Protein AF-A0A7J8QIV2-F1 (afdb_monomer_lite)

Secondary structure (DSSP, 8-state):
---SGGGTTTS---S------------SS-TTS--EEEEETTS-EEEES-HHHHHHHHHT--EEETTEEEPEEE--TT--TTT----------PPPS--GGG-SHHHHHHHHHHHS--------

pLDDT: mean 71.3, std 19.64, range [36.56, 94.81]

Structure (mmCIF, N/CA/C/O backbone):
data_AF-A0A7J8QIV2-F1
#
_entry.id   AF-A0A7J8QIV2-F1
#
loop_
_atom_site.group_PDB
_atom_site.id
_atom_site.type_symbol
_atom_site.label_atom_id
_atom_site.label_alt_id
_atom_site.label_comp_id
_atom_site.label_asym_id
_atom_site.label_entity_id
_atom_site.label_seq_id
_atom_site.pdbx_PDB_ins_code
_atom_site.Cartn_x
_atom_site.Cartn_y
_atom_site.Cartn_z
_atom_site.occupancy
_atom_site.B_iso_or_equiv
_atom_site.auth_seq_id
_atom_site.auth_comp_id
_atom_site.auth_asym_id
_atom_site.auth_atom_id
_atom_site.pdbx_PDB_model_num
ATOM 1 N N . PRO A 1 1 ? 20.294 14.741 -3.099 1.00 36.75 1 PRO A N 1
ATOM 2 C CA . PRO A 1 1 ? 20.513 13.989 -1.841 1.00 36.75 1 PRO A CA 1
ATOM 3 C C . PRO A 1 1 ? 19.897 14.744 -0.651 1.00 36.75 1 PRO A C 1
ATOM 5 O O . PRO A 1 1 ? 20.364 15.829 -0.334 1.00 36.75 1 PRO A O 1
ATOM 8 N N . LEU A 1 2 ? 18.809 14.160 -0.122 1.00 49.09 2 LEU A N 1
ATOM 9 C CA . LEU A 1 2 ? 18.035 14.424 1.109 1.00 49.09 2 LEU A CA 1
ATOM 10 C C . LEU A 1 2 ? 17.575 15.861 1.432 1.00 49.09 2 LEU A C 1
ATOM 12 O O . LEU A 1 2 ? 18.377 16.736 1.743 1.00 49.09 2 LEU A O 1
ATOM 16 N N . PRO A 1 3 ? 16.243 16.049 1.489 1.00 40.97 3 PRO A N 1
ATOM 17 C CA . PRO A 1 3 ? 15.623 16.633 2.678 1.00 40.97 3 PRO A CA 1
ATOM 18 C C . PRO A 1 3 ? 14.278 15.942 2.970 1.00 40.97 3 PRO A C 1
ATOM 20 O O . PRO A 1 3 ? 13.222 16.468 2.636 1.00 40.97 3 PRO A O 1
ATOM 23 N N . ILE A 1 4 ? 14.299 14.727 3.523 1.00 45.78 4 ILE A N 1
ATOM 24 C CA . ILE A 1 4 ? 13.059 13.997 3.877 1.00 45.78 4 ILE A CA 1
ATOM 25 C C . ILE A 1 4 ? 13.061 13.585 5.360 1.00 45.78 4 ILE A C 1
ATOM 27 O O . ILE A 1 4 ? 12.006 13.470 5.973 1.00 45.78 4 ILE A O 1
ATOM 31 N N . GLU A 1 5 ? 14.235 13.496 5.991 1.00 40.66 5 GLU A N 1
ATOM 32 C CA . GLU A 1 5 ? 14.364 13.072 7.395 1.00 40.66 5 GLU A CA 1
ATOM 33 C C . GLU A 1 5 ? 13.899 14.131 8.415 1.00 40.66 5 GLU A C 1
ATOM 35 O O . GLU A 1 5 ? 13.510 13.795 9.532 1.00 40.66 5 GLU A O 1
ATOM 40 N N . ASN A 1 6 ? 13.821 15.408 8.025 1.00 40.50 6 ASN A N 1
ATOM 41 C CA . ASN A 1 6 ? 13.477 16.490 8.958 1.00 40.50 6 ASN A CA 1
ATOM 42 C C . ASN A 1 6 ? 11.967 16.642 9.220 1.00 40.50 6 ASN A C 1
ATOM 44 O O . ASN A 1 6 ? 11.583 17.410 10.097 1.00 40.50 6 ASN A O 1
ATOM 48 N N . GLY A 1 7 ? 11.105 15.943 8.471 1.00 44.91 7 GLY A N 1
ATOM 49 C CA . GLY A 1 7 ? 9.650 16.003 8.665 1.00 44.91 7 GLY A CA 1
ATOM 50 C C . GLY A 1 7 ? 9.125 15.049 9.740 1.00 44.91 7 GLY A C 1
ATOM 51 O O . GLY A 1 7 ? 8.069 15.300 10.311 1.00 44.91 7 GLY A O 1
ATOM 52 N N . ILE A 1 8 ? 9.867 13.976 10.026 1.00 44.16 8 ILE A N 1
ATOM 53 C CA . ILE A 1 8 ? 9.475 12.940 10.995 1.00 44.16 8 ILE A CA 1
ATOM 54 C C . ILE A 1 8 ? 10.139 13.201 12.354 1.00 44.16 8 ILE A C 1
ATOM 56 O O . ILE A 1 8 ? 9.513 13.019 13.392 1.00 44.16 8 ILE A O 1
ATOM 60 N N . ALA A 1 9 ? 11.367 13.734 12.355 1.00 44.69 9 ALA A N 1
ATOM 61 C CA . ALA A 1 9 ? 12.130 14.049 13.567 1.00 44.69 9 ALA A CA 1
ATOM 62 C C . ALA A 1 9 ? 11.518 15.161 14.450 1.00 44.69 9 ALA A C 1
ATOM 64 O O . ALA A 1 9 ? 11.969 15.368 15.572 1.00 44.69 9 ALA A O 1
ATOM 65 N N . GLY A 1 10 ? 10.508 15.888 13.954 1.00 38.66 10 GLY A N 1
ATOM 66 C CA . GLY A 1 10 ? 9.773 16.909 14.712 1.00 38.66 10 GLY A CA 1
ATOM 67 C C . GLY A 1 10 ? 8.597 16.370 15.532 1.00 38.66 10 GLY A C 1
ATOM 68 O O . GLY A 1 10 ? 8.003 17.123 16.303 1.00 38.66 10 GLY A O 1
ATOM 69 N N . LEU A 1 11 ? 8.250 15.088 15.389 1.00 43.41 11 LEU A N 1
ATOM 70 C CA . LEU A 1 11 ? 7.294 14.430 16.272 1.00 43.41 11 LEU A CA 1
ATOM 71 C C . LEU A 1 11 ? 8.044 14.025 17.542 1.00 43.41 11 LEU A C 1
ATOM 73 O O . LEU A 1 11 ? 8.608 12.938 17.632 1.00 43.41 11 LEU A O 1
ATOM 77 N N . SER A 1 12 ? 8.102 14.951 18.501 1.00 39.94 12 SER A N 1
ATOM 78 C CA . SER A 1 12 ? 8.568 14.670 19.858 1.00 39.94 12 SER A CA 1
ATOM 79 C C . SER A 1 12 ? 7.774 13.485 20.401 1.00 39.94 12 SER A C 1
ATOM 81 O O . SER A 1 12 ? 6.562 13.591 20.605 1.00 39.94 12 SER A O 1
ATOM 83 N N . ILE A 1 13 ? 8.451 12.355 20.616 1.00 46.19 13 ILE A N 1
ATOM 84 C CA . ILE A 1 13 ? 7.949 11.290 21.481 1.00 46.19 13 ILE A CA 1
ATOM 85 C C . ILE A 1 13 ? 8.012 11.894 22.877 1.00 46.19 13 ILE A C 1
ATOM 87 O O . ILE A 1 13 ? 9.037 11.838 23.550 1.00 46.19 13 ILE A O 1
ATOM 91 N N . ASN A 1 14 ? 6.948 12.591 23.264 1.00 44.50 14 ASN A N 1
ATOM 92 C CA . ASN A 1 14 ? 6.793 12.997 24.645 1.00 44.50 14 ASN A CA 1
ATOM 93 C C . ASN A 1 14 ? 6.804 11.699 25.458 1.00 44.50 14 ASN A C 1
ATOM 95 O O . ASN A 1 14 ? 5.993 10.814 25.193 1.00 44.50 14 ASN A O 1
ATOM 99 N N . GLU A 1 15 ? 7.764 11.587 26.376 1.00 46.31 15 GLU A N 1
ATOM 100 C CA . GLU A 1 15 ? 7.936 10.508 27.356 1.00 46.31 15 GLU A CA 1
ATOM 101 C C . GLU A 1 15 ? 6.739 10.459 28.324 1.00 46.31 15 GLU A C 1
ATOM 103 O O . GLU A 1 15 ? 6.844 10.736 29.514 1.00 46.31 15 GLU A O 1
ATOM 108 N N . GLY A 1 16 ? 5.568 10.155 27.778 1.00 37.09 16 GLY A N 1
ATOM 109 C CA . GLY A 1 16 ? 4.319 9.905 28.474 1.00 37.09 16 GLY A CA 1
ATOM 110 C C . GLY A 1 16 ? 3.779 8.566 28.004 1.00 37.09 16 GLY A C 1
ATOM 111 O O . GLY A 1 16 ? 2.730 8.501 27.370 1.00 37.09 16 GLY A O 1
ATOM 112 N N . GLU A 1 17 ? 4.538 7.500 28.256 1.00 50.62 17 GLU A N 1
ATOM 113 C CA . GLU A 1 17 ? 3.940 6.178 28.394 1.00 50.62 17 GLU A CA 1
ATOM 114 C C . GLU A 1 17 ? 3.018 6.231 29.615 1.00 50.62 17 GLU A C 1
ATOM 116 O O . GLU A 1 17 ? 3.498 6.170 30.738 1.00 50.62 17 GLU A O 1
ATOM 121 N N . GLU A 1 18 ? 1.723 6.451 29.396 1.00 45.06 18 GLU A N 1
ATOM 122 C CA . GLU A 1 18 ? 0.594 5.884 30.145 1.00 45.06 18 GLU A CA 1
ATOM 123 C C . GLU A 1 18 ? -0.708 6.507 29.607 1.00 45.06 18 GLU A C 1
ATOM 125 O O . GLU A 1 18 ? -0.769 7.701 29.338 1.00 45.06 18 GLU A O 1
ATOM 130 N N . GLU A 1 19 ? -1.735 5.666 29.443 1.00 40.66 19 GLU A N 1
ATOM 131 C CA . GLU A 1 19 ? -3.091 5.957 28.931 1.00 40.66 19 GLU A CA 1
ATOM 132 C C . GLU A 1 19 ? -3.308 5.767 27.416 1.00 40.66 19 GLU A C 1
ATOM 134 O O . GLU A 1 19 ? -3.665 6.668 26.656 1.00 40.66 19 GLU A O 1
ATOM 139 N N . ALA A 1 20 ? -3.243 4.500 26.987 1.00 41.69 20 ALA A N 1
ATOM 140 C CA . ALA A 1 20 ? -4.173 4.021 25.967 1.00 41.69 20 ALA A CA 1
ATOM 141 C C . ALA A 1 20 ? -5.596 4.183 26.530 1.00 41.69 20 ALA A C 1
ATOM 143 O O . ALA A 1 20 ? -6.050 3.358 27.323 1.00 41.69 20 ALA A O 1
ATOM 144 N N . TRP A 1 21 ? -6.249 5.297 26.199 1.00 42.31 21 TRP A N 1
ATOM 145 C CA . TRP A 1 21 ? -7.581 5.648 26.683 1.00 42.31 21 TRP A CA 1
ATOM 146 C C . TRP A 1 21 ? -8.540 4.460 26.570 1.00 42.31 21 TRP A C 1
ATOM 148 O O . TRP A 1 21 ? -8.845 3.989 25.472 1.00 42.31 21 TRP A O 1
ATOM 158 N N . GLN A 1 22 ? -9.038 3.988 27.716 1.00 36.56 22 GLN A N 1
ATOM 159 C CA . GLN A 1 22 ? -10.283 3.236 27.744 1.00 36.56 22 GLN A CA 1
ATOM 160 C C . GLN A 1 22 ? -11.353 4.155 27.158 1.00 36.56 22 GLN A C 1
ATOM 162 O O . GLN A 1 22 ? -11.664 5.195 27.739 1.00 36.56 22 GLN A O 1
ATOM 167 N N . LEU A 1 23 ? -11.876 3.805 25.983 1.00 42.06 23 LEU A N 1
ATOM 168 C CA . LEU A 1 23 ? -13.021 4.488 25.396 1.00 42.06 23 LEU A CA 1
ATOM 169 C C . LEU A 1 23 ? -14.241 4.182 26.266 1.00 42.06 23 LEU A C 1
ATOM 171 O O . LEU A 1 23 ? -14.968 3.221 26.028 1.00 42.06 23 LEU A O 1
ATOM 175 N N . HIS A 1 24 ? -14.430 4.983 27.310 1.00 38.34 24 HIS A N 1
ATOM 176 C CA . HIS A 1 24 ? -15.709 5.079 27.984 1.00 38.34 24 HIS A CA 1
ATOM 177 C C . HIS A 1 24 ? -16.703 5.684 26.990 1.00 38.34 24 HIS A C 1
ATOM 179 O O . HIS A 1 24 ? -16.569 6.837 26.578 1.00 38.34 24 HIS A O 1
ATOM 185 N N . GLU A 1 25 ? -17.671 4.866 26.576 1.00 50.19 25 GLU A N 1
ATOM 186 C CA . GLU A 1 25 ? -18.879 5.291 25.873 1.00 50.19 25 GLU A CA 1
ATOM 187 C C . GLU A 1 25 ? -19.700 6.212 26.786 1.00 50.19 25 GLU A C 1
ATOM 189 O O . GLU A 1 25 ? -20.656 5.770 27.416 1.00 50.19 25 GLU A O 1
ATOM 194 N N . GLU A 1 26 ? -19.349 7.493 26.875 1.00 39.88 26 GLU A N 1
ATOM 195 C CA . GLU A 1 26 ? -20.261 8.506 27.405 1.00 39.88 26 GLU A CA 1
ATOM 196 C C . GLU A 1 26 ? -20.272 9.761 26.525 1.00 39.88 26 GLU A C 1
ATOM 198 O O . GLU A 1 26 ? -19.251 10.376 26.232 1.00 39.88 26 GLU A O 1
ATOM 203 N N . ASP A 1 27 ? -21.498 10.088 26.117 1.00 38.41 27 ASP A N 1
ATOM 204 C CA . ASP A 1 27 ? -21.992 11.251 25.388 1.00 38.41 27 ASP A CA 1
ATOM 205 C C . ASP A 1 27 ? -21.509 11.505 23.948 1.00 38.41 27 ASP A C 1
ATOM 207 O O . ASP A 1 27 ? -20.372 11.852 23.640 1.00 38.41 27 ASP A O 1
ATOM 211 N N . GLY A 1 28 ? -22.480 11.393 23.033 1.00 43.50 28 GLY A N 1
ATOM 212 C CA . GLY A 1 28 ? -22.396 11.565 21.582 1.00 43.50 28 GLY A CA 1
ATOM 213 C C . GLY A 1 28 ? -22.079 12.979 21.085 1.00 43.50 28 GLY A C 1
ATOM 214 O O . GLY A 1 28 ? -22.715 13.454 20.145 1.00 43.50 28 GLY A O 1
ATOM 215 N N . LEU A 1 29 ? -21.077 13.645 21.655 1.00 44.44 29 LEU A N 1
ATOM 216 C CA . LEU A 1 29 ? -20.592 14.939 21.191 1.00 44.44 29 LEU A CA 1
ATOM 217 C C . LEU A 1 29 ? -19.066 15.048 21.357 1.00 44.44 29 LEU A C 1
ATOM 219 O O . LEU A 1 29 ? -18.607 15.628 22.326 1.00 44.44 29 LEU A O 1
ATOM 223 N N . GLN A 1 30 ? -18.307 14.458 20.418 1.00 40.12 30 GLN A N 1
ATOM 224 C CA . GLN A 1 30 ? -17.083 15.003 19.770 1.00 40.12 30 GLN A CA 1
ATOM 225 C C . GLN A 1 30 ? -16.325 13.925 18.948 1.00 40.12 30 GLN A C 1
ATOM 227 O O . GLN A 1 30 ? -15.100 13.944 18.867 1.00 40.12 30 GLN A O 1
ATOM 232 N N . LYS A 1 31 ? -17.006 12.982 18.278 1.00 41.59 31 LYS A N 1
ATOM 233 C CA . LYS A 1 31 ? -16.333 12.046 17.343 1.00 41.59 31 LYS A CA 1
ATOM 234 C C . LYS A 1 31 ? -15.810 12.753 16.071 1.00 41.59 31 LYS A C 1
ATOM 236 O O . LYS A 1 31 ? -15.088 12.164 15.281 1.00 41.59 31 LYS A O 1
ATOM 241 N N . SER A 1 32 ? -16.167 14.026 15.871 1.00 37.44 32 SER A N 1
ATOM 242 C CA . SER A 1 32 ? -16.000 14.765 14.611 1.00 37.44 32 SER A CA 1
ATOM 243 C C . SER A 1 32 ? -14.703 15.572 14.473 1.00 37.44 32 SER A C 1
ATOM 245 O O . SER A 1 32 ? -14.598 16.365 13.541 1.00 37.44 32 SER A O 1
ATOM 247 N N . LEU A 1 33 ? -13.752 15.462 15.405 1.00 43.62 33 LEU A N 1
ATOM 248 C CA . LEU A 1 33 ? -12.488 16.221 15.338 1.00 43.62 33 LEU A CA 1
ATOM 249 C C . LEU A 1 33 ? -11.249 15.359 15.088 1.00 43.62 33 LEU A C 1
ATOM 251 O O . LEU A 1 33 ? -10.193 15.902 14.773 1.00 43.62 33 LEU A O 1
ATOM 255 N N . TYR A 1 34 ? -11.389 14.036 15.155 1.00 47.34 34 TYR A N 1
ATOM 256 C CA . TYR A 1 34 ? -10.309 13.081 14.933 1.00 47.34 34 TYR A CA 1
ATOM 257 C C . TYR A 1 34 ? -10.823 11.963 14.034 1.00 47.34 34 TYR A C 1
ATOM 259 O O . TYR A 1 34 ? -11.366 10.965 14.494 1.00 47.34 34 TYR A O 1
ATOM 267 N N . GLU A 1 35 ? -10.728 12.179 12.728 1.00 57.50 35 GLU A N 1
ATOM 268 C CA . GLU A 1 35 ? -11.397 11.320 11.748 1.00 57.50 35 GLU A CA 1
ATOM 269 C C . GLU A 1 35 ? -10.511 10.146 11.294 1.00 57.50 35 GLU A C 1
ATOM 271 O O . GLU A 1 35 ? -11.010 9.187 10.706 1.00 57.50 35 GLU A O 1
ATOM 276 N N . TYR A 1 36 ? -9.204 10.162 11.603 1.00 61.84 36 TYR A N 1
ATOM 277 C CA . TYR A 1 36 ? -8.283 9.159 11.077 1.00 61.84 36 TYR A CA 1
ATOM 278 C C . TYR A 1 36 ? -7.099 8.811 11.998 1.00 61.84 36 TYR A C 1
ATOM 280 O O . TYR A 1 36 ? -6.428 9.684 12.554 1.00 61.84 36 TYR A O 1
ATOM 288 N N . TYR A 1 37 ? -6.794 7.513 12.084 1.00 68.44 37 TYR A N 1
ATOM 289 C CA . TYR A 1 37 ? -5.741 6.954 12.935 1.00 68.44 37 TYR A CA 1
ATOM 290 C C . TYR A 1 37 ? -4.885 5.935 12.174 1.00 68.44 37 TYR A C 1
ATOM 292 O O . TYR A 1 37 ? -5.381 5.216 11.300 1.00 68.44 37 TYR A O 1
ATOM 300 N N . LEU A 1 38 ? -3.606 5.851 12.545 1.00 69.62 38 LEU A N 1
ATOM 301 C CA . LEU A 1 38 ? -2.643 4.887 12.015 1.00 69.62 38 LEU A CA 1
ATOM 302 C C . LEU A 1 38 ? -2.042 4.066 13.164 1.00 69.62 38 LEU A C 1
ATOM 304 O O . LEU A 1 38 ? -1.552 4.648 14.132 1.00 69.62 38 LEU A O 1
ATOM 308 N N . ILE A 1 39 ? -2.043 2.738 13.051 1.00 71.81 39 ILE A N 1
ATOM 309 C CA . ILE A 1 39 ? -1.346 1.841 13.992 1.00 71.81 39 ILE A CA 1
ATOM 310 C C . ILE A 1 39 ? -0.075 1.322 13.333 1.00 71.81 39 ILE A C 1
ATOM 312 O O . ILE A 1 39 ? -0.137 0.913 12.174 1.00 71.81 39 ILE A O 1
ATOM 316 N N . GLY A 1 40 ? 1.042 1.265 14.068 1.00 67.75 40 GLY A N 1
ATOM 317 C CA . GLY A 1 40 ? 2.234 0.539 13.627 1.00 67.75 40 GLY A CA 1
ATOM 318 C C . GLY A 1 40 ? 2.882 -0.367 14.674 1.00 67.75 40 GLY A C 1
ATOM 319 O O . GLY A 1 40 ? 2.566 -0.305 15.861 1.00 67.75 40 GLY A O 1
ATOM 320 N N . CYS A 1 41 ? 3.812 -1.220 14.221 1.00 64.19 41 CYS A N 1
ATOM 321 C CA . CYS A 1 41 ? 4.442 -2.293 15.014 1.00 64.19 41 CYS A CA 1
ATOM 322 C C . CYS A 1 41 ? 5.284 -1.838 16.227 1.00 64.19 41 CYS A C 1
ATOM 324 O O . CYS A 1 41 ? 5.784 -2.690 16.955 1.00 64.19 41 CYS A O 1
ATOM 326 N N . PHE A 1 42 ? 5.420 -0.533 16.476 1.00 56.47 42 PHE A N 1
ATOM 327 C CA . PHE A 1 42 ? 6.102 0.037 17.648 1.00 56.47 42 PHE A CA 1
ATOM 328 C C . PHE A 1 42 ? 5.140 0.706 18.659 1.00 56.47 42 PHE A C 1
ATOM 330 O O . PHE A 1 42 ? 5.535 1.601 19.394 1.00 56.47 42 PHE A O 1
ATOM 337 N N . LEU A 1 43 ? 3.894 0.217 18.746 1.00 51.03 43 LEU A N 1
ATOM 338 C CA . LEU A 1 43 ? 2.953 0.432 19.866 1.00 51.03 43 LEU A CA 1
ATOM 339 C C . LEU A 1 43 ? 2.352 1.839 20.061 1.00 51.03 43 LEU A C 1
ATOM 341 O O . LEU A 1 43 ? 1.815 2.117 21.129 1.00 51.03 43 LEU A O 1
ATOM 345 N N . THR A 1 44 ? 2.311 2.705 19.047 1.00 55.47 44 THR A N 1
ATOM 346 C CA . THR A 1 44 ? 1.605 3.995 19.171 1.00 55.47 44 THR A CA 1
ATOM 347 C C . THR A 1 44 ? 0.544 4.171 18.085 1.00 55.47 44 THR A C 1
ATOM 349 O O . THR A 1 44 ? 0.826 4.114 16.887 1.00 55.47 44 THR A O 1
ATOM 352 N N . ALA A 1 45 ? -0.710 4.377 18.500 1.00 64.06 45 ALA A N 1
ATOM 353 C CA . ALA A 1 45 ? -1.737 4.911 17.615 1.00 64.06 45 ALA A CA 1
ATOM 354 C C . ALA A 1 45 ? -1.417 6.393 17.385 1.00 64.06 45 ALA A C 1
ATOM 356 O O . ALA A 1 45 ? -1.489 7.202 18.308 1.00 64.06 45 ALA A O 1
ATOM 357 N N . SER A 1 46 ? -1.016 6.746 16.166 1.00 67.94 46 SER A N 1
ATOM 358 C CA . SER A 1 46 ? -0.754 8.140 15.806 1.00 67.94 46 SER A CA 1
ATOM 359 C C . SER A 1 46 ? -2.040 8.795 15.321 1.00 67.94 46 SER A C 1
ATOM 361 O O . SER A 1 46 ? -2.733 8.261 14.450 1.00 67.94 46 SER A O 1
ATOM 363 N N . VAL A 1 47 ? -2.354 9.956 15.893 1.00 67.56 47 VAL A N 1
ATOM 364 C CA . VAL A 1 47 ? -3.543 10.737 15.549 1.00 67.56 47 VAL A CA 1
ATOM 365 C C . VAL A 1 47 ? -3.188 11.750 14.469 1.00 67.56 47 VAL A C 1
ATOM 367 O O . VAL A 1 47 ? -2.272 12.554 14.647 1.00 67.56 47 VAL A O 1
ATOM 370 N N . PHE A 1 48 ? -3.927 11.737 13.361 1.00 73.12 48 PHE A N 1
ATOM 371 C CA . PHE A 1 48 ? -3.759 12.699 12.275 1.00 73.12 48 PHE A CA 1
ATOM 372 C C . PHE A 1 48 ? -4.997 13.586 12.152 1.00 73.12 48 PHE A C 1
ATOM 374 O O . PHE A 1 48 ? -6.129 13.130 12.281 1.00 73.12 48 PHE A O 1
ATOM 381 N N . TYR A 1 49 ? -4.775 14.866 11.856 1.00 68.69 49 TYR A N 1
ATOM 382 C CA . TYR A 1 49 ? -5.846 15.864 11.751 1.00 68.69 49 TYR A CA 1
ATOM 383 C C . TYR A 1 49 ? -6.376 16.045 10.326 1.00 68.69 49 TYR A C 1
ATOM 385 O O . TYR A 1 49 ? -7.423 16.656 10.128 1.00 68.69 49 TYR A O 1
ATOM 393 N N . ARG A 1 50 ? -5.642 15.566 9.315 1.00 76.81 50 ARG A N 1
ATOM 394 C CA . ARG A 1 50 ? -6.019 15.682 7.903 1.00 76.81 50 ARG A CA 1
ATOM 395 C C . ARG A 1 50 ? -5.776 14.362 7.200 1.00 76.81 50 ARG A C 1
ATOM 397 O O . ARG A 1 50 ? -4.692 13.795 7.318 1.00 76.81 50 ARG A O 1
ATOM 404 N N . GLU A 1 51 ? -6.742 13.942 6.392 1.00 80.25 51 GLU A N 1
ATOM 405 C CA . GLU A 1 51 ? -6.631 12.734 5.568 1.00 80.25 51 GLU A CA 1
ATOM 406 C C . GLU A 1 51 ? -5.385 12.765 4.669 1.00 80.25 51 GLU A C 1
ATOM 408 O O . GLU A 1 51 ? -4.644 11.789 4.593 1.00 80.25 51 GLU A O 1
ATOM 413 N N . LEU A 1 52 ? -5.076 13.938 4.102 1.00 83.69 52 LEU A N 1
ATOM 414 C CA . LEU A 1 52 ? -3.885 14.157 3.275 1.00 83.69 52 LEU A CA 1
ATOM 415 C C . LEU A 1 52 ? -2.575 13.783 3.978 1.00 83.69 52 LEU A C 1
ATOM 417 O O . LEU A 1 52 ? -1.623 13.384 3.312 1.00 83.69 52 LEU A O 1
ATOM 421 N N . ASP A 1 53 ? -2.493 13.940 5.301 1.00 83.62 53 ASP A N 1
ATOM 422 C CA . ASP A 1 53 ? -1.283 13.598 6.047 1.00 83.62 53 ASP A CA 1
ATOM 423 C C . ASP A 1 53 ? -1.146 12.072 6.199 1.00 83.62 53 ASP A C 1
ATOM 425 O O . ASP A 1 53 ? -0.038 11.553 6.086 1.00 83.62 53 ASP A O 1
ATOM 429 N N . ILE A 1 54 ? -2.256 11.336 6.333 1.00 83.00 54 ILE A N 1
ATOM 430 C CA . ILE A 1 54 ? -2.244 9.863 6.315 1.00 83.00 54 ILE A CA 1
ATOM 431 C C . ILE A 1 54 ? -1.934 9.331 4.932 1.00 83.00 54 ILE A C 1
ATOM 433 O O . ILE A 1 54 ? -1.096 8.444 4.812 1.00 83.00 54 ILE A O 1
ATOM 437 N N . ASP A 1 55 ? -2.563 9.871 3.892 1.00 86.50 55 ASP A N 1
ATOM 438 C CA . ASP A 1 55 ? -2.307 9.423 2.525 1.00 86.50 55 ASP A CA 1
ATOM 439 C C . ASP A 1 55 ? -0.836 9.623 2.157 1.00 86.50 55 ASP A C 1
ATOM 441 O O . ASP A 1 55 ? -0.233 8.772 1.511 1.00 86.50 55 ASP A O 1
ATOM 445 N N . ARG A 1 56 ? -0.213 10.711 2.622 1.00 85.56 56 ARG A N 1
ATOM 446 C CA . ARG A 1 56 ? 1.233 10.926 2.471 1.00 85.56 56 ARG A CA 1
ATOM 447 C C . ARG A 1 56 ? 2.065 9.849 3.160 1.00 85.56 56 ARG A C 1
ATOM 449 O O . ARG A 1 56 ? 3.052 9.404 2.582 1.00 85.56 56 ARG A O 1
ATOM 456 N N . VAL A 1 57 ? 1.687 9.435 4.369 1.00 85.19 57 VAL A N 1
ATOM 457 C CA . VAL A 1 57 ? 2.382 8.357 5.086 1.00 85.19 57 VAL A CA 1
ATOM 458 C C . VAL A 1 57 ? 2.158 7.020 4.381 1.00 85.19 57 VAL A C 1
ATOM 460 O O . VAL A 1 57 ? 3.123 6.333 4.075 1.00 85.19 57 VAL A O 1
ATOM 463 N N . ILE A 1 58 ? 0.924 6.654 4.045 1.00 85.12 58 ILE A N 1
ATOM 464 C CA . ILE A 1 58 ? 0.630 5.379 3.377 1.00 85.12 58 ILE A CA 1
ATOM 465 C C . ILE A 1 58 ? 1.319 5.290 2.008 1.00 85.12 58 ILE A C 1
ATOM 467 O O . ILE A 1 58 ? 2.001 4.305 1.736 1.00 85.12 58 ILE A O 1
ATOM 471 N N . ASN A 1 59 ? 1.210 6.329 1.177 1.00 86.69 59 ASN A N 1
ATOM 472 C CA . ASN A 1 59 ? 1.783 6.338 -0.174 1.00 86.69 59 ASN A CA 1
ATOM 473 C C . ASN A 1 59 ? 3.309 6.524 -0.186 1.00 86.69 59 ASN A C 1
ATOM 475 O O . ASN A 1 59 ? 3.956 6.242 -1.191 1.00 86.69 59 ASN A O 1
ATOM 479 N N . GLY A 1 60 ? 3.897 7.013 0.911 1.00 86.56 60 GLY A N 1
ATOM 480 C CA . GLY A 1 60 ? 5.347 7.140 1.067 1.00 86.56 60 GLY A CA 1
ATOM 481 C C . GLY A 1 60 ? 6.044 5.862 1.543 1.00 86.56 60 GLY A C 1
ATOM 482 O O . GLY A 1 60 ? 7.267 5.856 1.656 1.00 86.56 60 GLY A O 1
ATOM 483 N N . ALA A 1 61 ? 5.292 4.796 1.831 1.00 86.62 61 ALA A N 1
ATOM 484 C CA . ALA A 1 61 ? 5.852 3.510 2.224 1.00 86.62 61 ALA A CA 1
ATOM 485 C C . ALA A 1 61 ? 6.769 2.912 1.124 1.00 86.62 61 ALA A C 1
ATOM 487 O O . ALA A 1 61 ? 6.563 3.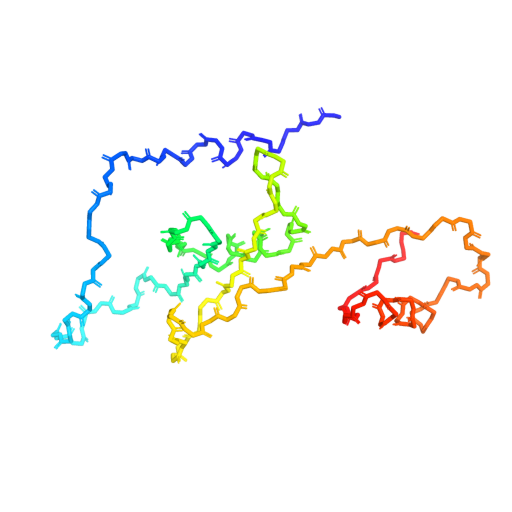161 -0.068 1.00 86.62 61 ALA A O 1
ATOM 488 N N . PRO A 1 62 ? 7.781 2.107 1.504 1.00 90.94 62 PRO A N 1
ATOM 489 C CA . PRO A 1 62 ? 8.055 1.605 2.851 1.00 90.94 62 PRO A CA 1
ATOM 490 C C . PRO A 1 62 ? 8.799 2.626 3.722 1.00 90.94 62 PRO A C 1
ATOM 492 O O . PRO A 1 62 ? 9.692 3.330 3.256 1.00 90.94 62 PRO A O 1
ATOM 495 N N . TRP A 1 63 ? 8.483 2.650 5.018 1.00 86.69 63 TRP A N 1
ATOM 496 C CA . TRP A 1 63 ? 9.199 3.471 5.996 1.00 86.69 63 TRP A CA 1
ATOM 497 C C . TRP A 1 63 ? 10.127 2.614 6.843 1.00 86.69 63 TRP A C 1
ATOM 499 O O . TRP A 1 63 ? 9.767 1.517 7.264 1.00 86.69 63 TRP A O 1
ATOM 509 N N . MET A 1 64 ? 11.315 3.139 7.123 1.00 83.75 64 MET A N 1
ATOM 510 C CA . MET A 1 64 ? 12.323 2.483 7.948 1.00 83.75 64 MET A CA 1
ATOM 511 C C . MET A 1 64 ? 12.671 3.387 9.128 1.00 83.75 64 MET A C 1
ATOM 513 O O . MET A 1 64 ? 12.877 4.585 8.949 1.00 83.75 64 MET A O 1
ATOM 517 N N . PHE A 1 65 ? 12.793 2.810 10.320 1.00 81.75 65 PHE A N 1
ATOM 518 C CA . PHE A 1 65 ? 13.333 3.481 11.500 1.00 81.75 65 PHE A CA 1
ATOM 519 C C . PHE A 1 65 ? 14.357 2.566 12.165 1.00 81.75 65 PHE A C 1
ATOM 521 O O . PHE A 1 65 ? 14.058 1.407 12.440 1.00 81.75 65 PHE A O 1
ATOM 528 N N . ASN A 1 66 ? 15.581 3.052 12.382 1.00 84.06 66 ASN A N 1
ATOM 529 C CA . ASN A 1 66 ? 16.691 2.251 12.918 1.00 84.06 66 ASN A CA 1
ATOM 530 C C . ASN A 1 66 ? 16.893 0.905 12.193 1.00 84.06 66 ASN A C 1
ATOM 532 O O . ASN A 1 66 ? 17.134 -0.117 12.823 1.00 84.06 66 ASN A O 1
ATOM 536 N N . ASN A 1 67 ? 16.781 0.891 10.863 1.00 84.94 67 ASN A N 1
ATOM 537 C CA . ASN A 1 6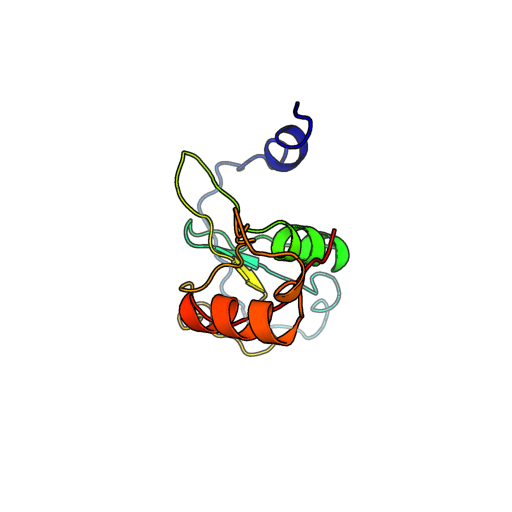7 ? 16.843 -0.319 10.030 1.00 84.94 67 ASN A CA 1
ATOM 538 C C . ASN A 1 67 ? 15.729 -1.355 10.289 1.00 84.94 67 ASN A C 1
ATOM 540 O O . ASN A 1 67 ? 15.812 -2.477 9.791 1.00 84.94 67 ASN A O 1
ATOM 544 N N . HIS A 1 68 ? 14.659 -0.975 10.986 1.00 82.38 68 HIS A N 1
ATOM 545 C CA . HIS A 1 68 ? 13.444 -1.770 11.138 1.00 82.38 68 HIS A CA 1
ATOM 546 C C . HIS A 1 68 ? 12.327 -1.216 10.248 1.00 82.38 68 HIS A C 1
ATOM 548 O O . HIS A 1 68 ? 12.105 -0.005 10.201 1.00 82.38 68 HIS A O 1
ATOM 554 N N . LEU A 1 69 ? 11.623 -2.107 9.543 1.00 85.69 69 LEU A N 1
ATOM 555 C CA . LEU A 1 69 ? 10.467 -1.751 8.721 1.00 85.69 69 LEU A CA 1
ATOM 556 C C . LEU A 1 69 ? 9.302 -1.331 9.616 1.00 85.69 69 LEU A C 1
ATOM 558 O O . LEU A 1 69 ? 8.893 -2.079 10.505 1.00 85.69 69 LEU A O 1
ATOM 562 N N . LEU A 1 70 ? 8.737 -0.162 9.335 1.00 85.56 70 LEU A N 1
ATOM 563 C CA . LEU A 1 70 ? 7.484 0.274 9.927 1.00 85.56 70 LEU A CA 1
ATOM 564 C C . LEU A 1 70 ? 6.327 -0.192 9.043 1.00 85.56 70 LEU A C 1
ATOM 566 O O . LEU A 1 70 ? 6.254 0.124 7.853 1.00 85.56 70 LEU A O 1
ATOM 570 N N . ILE A 1 71 ? 5.428 -0.964 9.646 1.00 85.25 71 ILE A N 1
ATOM 571 C CA . ILE A 1 71 ? 4.172 -1.395 9.039 1.00 85.25 71 ILE A CA 1
ATOM 572 C C . ILE A 1 71 ? 3.067 -0.541 9.630 1.00 85.25 71 ILE A C 1
ATOM 574 O O . ILE A 1 71 ? 3.037 -0.348 10.843 1.00 85.25 71 ILE A O 1
ATOM 578 N N . PHE A 1 72 ? 2.178 -0.049 8.774 1.00 83.50 72 PHE A N 1
ATOM 579 C CA . PHE A 1 72 ? 1.100 0.843 9.158 1.00 83.50 72 PHE A CA 1
ATOM 580 C C . PHE A 1 72 ? -0.255 0.316 8.692 1.00 83.50 72 PHE A C 1
ATOM 582 O O . PHE A 1 72 ? -0.379 -0.165 7.567 1.00 83.50 72 PHE A O 1
ATOM 589 N N . HIS A 1 73 ? -1.282 0.476 9.526 1.00 82.69 73 HIS A N 1
ATOM 590 C CA . HIS A 1 73 ? -2.678 0.221 9.167 1.00 82.69 73 HIS A CA 1
ATOM 591 C C . HIS A 1 73 ? -3.532 1.457 9.430 1.00 82.69 73 HIS A C 1
ATOM 593 O O . HIS A 1 73 ? -3.512 2.002 10.534 1.00 82.69 73 HIS A O 1
ATOM 599 N N . ARG A 1 74 ? -4.292 1.887 8.416 1.00 83.44 74 ARG A N 1
ATOM 600 C CA . ARG A 1 74 ? -5.295 2.950 8.547 1.00 83.44 74 ARG A CA 1
ATOM 601 C C . ARG A 1 74 ? -6.548 2.355 9.179 1.00 83.44 74 ARG A C 1
ATOM 603 O O . ARG A 1 74 ? -7.220 1.544 8.543 1.00 83.44 74 ARG A O 1
ATOM 610 N N . LEU A 1 75 ? -6.853 2.782 10.399 1.00 80.69 75 LEU A N 1
ATOM 611 C CA . LEU A 1 75 ? -8.013 2.295 11.134 1.00 80.69 75 LEU A CA 1
ATOM 612 C C . LEU A 1 75 ? -9.321 2.719 10.476 1.00 80.69 75 LEU A C 1
ATOM 614 O O . LEU A 1 75 ? -9.492 3.873 10.078 1.00 80.69 75 LEU A O 1
ATOM 618 N N . LYS A 1 76 ? -10.246 1.769 10.390 1.00 80.62 76 LYS A N 1
ATOM 619 C CA . LYS A 1 76 ? -11.612 1.961 9.913 1.00 80.62 76 LYS A CA 1
ATOM 620 C C . LYS A 1 76 ? -12.586 1.923 11.080 1.00 80.62 76 LYS A C 1
ATOM 622 O O . LYS A 1 76 ? -12.315 1.337 12.127 1.00 80.62 76 LYS A O 1
ATOM 627 N N . GLU A 1 77 ? -13.754 2.524 10.878 1.00 72.00 77 GLU A N 1
ATOM 628 C CA . GLU A 1 77 ? -14.875 2.350 11.794 1.00 72.00 77 GLU A CA 1
ATOM 629 C C . GLU A 1 77 ? -15.196 0.846 11.857 1.00 72.00 77 GLU A C 1
ATOM 631 O O . GLU A 1 77 ? -15.500 0.242 10.826 1.00 72.00 77 GLU A O 1
ATOM 636 N N . ASN A 1 78 ? -15.071 0.252 13.051 1.00 78.94 78 ASN A N 1
ATOM 637 C CA . ASN A 1 78 ? -15.181 -1.184 13.379 1.00 78.94 78 ASN A CA 1
ATOM 638 C C . ASN A 1 78 ? -13.900 -2.040 13.328 1.00 78.94 78 ASN A C 1
ATOM 640 O O . ASN A 1 78 ? -13.999 -3.252 13.523 1.00 78.94 78 ASN A O 1
ATOM 644 N N . ASP A 1 79 ? -12.715 -1.468 13.117 1.00 80.12 79 ASP A N 1
ATOM 645 C CA . ASP A 1 79 ? -11.479 -2.233 13.315 1.00 80.12 79 ASP A CA 1
ATOM 646 C C . ASP A 1 79 ? -11.221 -2.473 14.814 1.00 80.12 79 ASP A C 1
ATOM 648 O O . ASP A 1 79 ? -11.200 -1.535 15.611 1.00 80.12 79 ASP A O 1
ATOM 652 N N . ASP A 1 80 ? -10.980 -3.730 15.199 1.00 80.81 80 ASP A N 1
ATOM 653 C CA . ASP A 1 80 ? -10.465 -4.076 16.529 1.00 80.81 80 ASP A CA 1
ATOM 654 C C . ASP A 1 80 ? -8.937 -3.942 16.520 1.00 80.81 80 ASP A C 1
ATOM 656 O O . ASP A 1 80 ? -8.241 -4.704 15.843 1.00 80.81 80 ASP A O 1
ATOM 660 N N . LEU A 1 81 ? -8.419 -2.990 17.302 1.00 75.94 81 LEU A N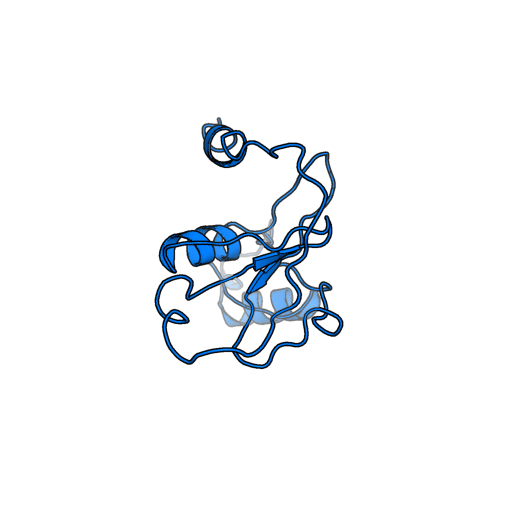 1
ATOM 661 C CA . LEU A 1 81 ? -6.991 -2.674 17.424 1.00 75.94 81 LEU A CA 1
ATOM 662 C C . LEU A 1 81 ? -6.131 -3.912 17.725 1.00 75.94 81 LEU A C 1
ATOM 664 O O . LEU A 1 81 ? -4.980 -3.973 17.302 1.00 75.94 81 LEU A O 1
ATOM 668 N N . MET A 1 82 ? -6.690 -4.896 18.435 1.00 77.25 82 MET A N 1
ATOM 669 C CA . MET A 1 82 ? -5.998 -6.126 18.824 1.00 77.25 82 MET A CA 1
ATOM 670 C C . MET A 1 82 ? -6.028 -7.207 17.739 1.00 77.25 82 MET A C 1
ATOM 672 O O . MET A 1 82 ? -5.282 -8.181 17.828 1.00 77.25 82 MET A O 1
ATOM 676 N N . GLN A 1 83 ? -6.887 -7.057 16.729 1.00 81.81 83 GLN A N 1
ATOM 677 C CA . GLN A 1 83 ? -7.074 -8.021 15.642 1.00 81.81 83 GLN A CA 1
ATOM 678 C C . GLN A 1 83 ? -6.606 -7.493 14.285 1.00 81.81 83 GLN A C 1
ATOM 680 O O . GLN A 1 83 ? -6.572 -8.259 13.322 1.00 81.81 83 GLN A O 1
ATOM 685 N N . VAL A 1 84 ? -6.233 -6.213 14.185 1.00 80.56 84 VAL A N 1
ATOM 686 C CA . VAL A 1 84 ? -5.674 -5.636 12.958 1.00 80.56 84 VAL A CA 1
ATOM 687 C C . VAL A 1 84 ? -4.351 -6.336 12.608 1.00 80.56 84 VAL A C 1
ATOM 689 O O . VAL A 1 84 ? -3.369 -6.218 13.348 1.00 80.56 84 VAL A O 1
ATOM 692 N N . PRO A 1 85 ? -4.270 -7.043 11.466 1.00 78.44 85 PRO A N 1
ATOM 693 C CA . PRO A 1 85 ? -3.061 -7.756 11.089 1.00 78.44 85 PRO A CA 1
ATOM 694 C C . PRO A 1 85 ? -2.032 -6.795 10.472 1.00 78.44 85 PRO A C 1
ATOM 696 O O . PRO A 1 85 ? -2.129 -6.408 9.308 1.00 78.44 85 PRO A O 1
ATOM 699 N N . LEU A 1 86 ? -0.993 -6.452 11.234 1.00 81.50 86 LEU A N 1
ATOM 700 C CA . LEU A 1 86 ? 0.140 -5.631 10.780 1.00 81.50 86 LEU A CA 1
ATOM 701 C C . LEU A 1 86 ? 1.202 -6.474 10.057 1.00 81.50 86 LEU A C 1
ATOM 703 O O . LEU A 1 86 ? 2.331 -6.612 10.521 1.00 81.50 86 LEU A O 1
ATOM 707 N N . VAL A 1 87 ? 0.834 -7.080 8.928 1.00 84.75 87 VAL A N 1
ATOM 708 C CA . VAL A 1 87 ? 1.699 -8.049 8.219 1.00 84.75 87 VAL A CA 1
ATOM 709 C C . VAL A 1 87 ? 2.038 -7.660 6.779 1.00 84.75 87 VAL A C 1
ATOM 711 O O . VAL A 1 87 ? 2.837 -8.339 6.138 1.00 84.75 87 VAL A O 1
ATOM 714 N N . PHE A 1 88 ? 1.471 -6.565 6.267 1.00 83.31 88 PHE A N 1
ATOM 715 C CA . PHE A 1 88 ? 1.694 -6.097 4.896 1.00 83.31 88 PHE A CA 1
ATOM 716 C C . PHE A 1 88 ? 2.244 -4.672 4.874 1.00 83.31 88 PHE A C 1
ATOM 718 O O . PHE A 1 88 ? 1.809 -3.825 5.645 1.00 83.31 88 PHE A O 1
ATOM 725 N N . SER A 1 89 ? 3.165 -4.395 3.954 1.00 87.69 89 SER A N 1
ATOM 726 C CA . SER A 1 89 ? 3.642 -3.043 3.651 1.00 87.69 89 SER A CA 1
ATOM 727 C C . SER A 1 89 ? 3.783 -2.874 2.140 1.00 87.69 89 SER A C 1
ATOM 729 O O . SER A 1 89 ? 3.988 -3.856 1.421 1.00 87.69 89 SER A O 1
ATOM 731 N N . TYR A 1 90 ? 3.637 -1.640 1.662 1.00 88.50 90 TYR A N 1
ATOM 732 C CA . TYR A 1 90 ? 3.764 -1.309 0.247 1.00 88.50 90 TYR A CA 1
ATOM 733 C C . TYR A 1 90 ? 5.230 -1.096 -0.117 1.00 88.50 90 TYR A C 1
ATOM 735 O O . TYR A 1 90 ? 5.976 -0.439 0.607 1.00 88.50 90 TYR A O 1
ATOM 743 N N . PHE A 1 91 ? 5.631 -1.648 -1.260 1.00 89.12 91 PHE A N 1
ATOM 744 C CA . PHE A 1 91 ? 6.979 -1.517 -1.791 1.00 89.12 91 PHE A CA 1
ATOM 745 C C . PHE A 1 91 ? 6.938 -1.157 -3.266 1.00 89.12 91 PHE A C 1
ATOM 747 O O . PHE A 1 91 ? 6.220 -1.776 -4.052 1.00 89.12 91 PHE A O 1
ATOM 754 N N . TRP A 1 92 ? 7.803 -0.223 -3.648 1.00 89.50 92 TRP A N 1
ATOM 755 C CA . TRP A 1 92 ? 8.188 -0.038 -5.037 1.00 89.50 92 TRP A CA 1
ATOM 756 C C . TRP A 1 92 ? 9.296 -1.022 -5.386 1.00 89.50 92 TRP A C 1
ATOM 758 O O . TRP A 1 92 ? 10.373 -1.001 -4.791 1.00 89.50 92 TRP A O 1
ATOM 768 N N . VAL A 1 93 ? 9.033 -1.880 -6.366 1.00 88.62 93 VAL A N 1
ATOM 769 C CA . VAL A 1 93 ? 10.024 -2.818 -6.897 1.00 88.62 93 VAL A CA 1
ATOM 770 C C . VAL A 1 93 ? 10.467 -2.323 -8.264 1.00 88.62 93 VAL A C 1
ATOM 772 O O . VAL A 1 93 ? 9.661 -2.208 -9.185 1.00 88.62 93 VAL A O 1
ATOM 775 N N . GLN A 1 94 ? 11.760 -2.041 -8.403 1.00 89.94 94 GLN A N 1
ATOM 776 C CA . GLN A 1 94 ? 12.353 -1.683 -9.685 1.00 89.94 94 GLN A CA 1
ATOM 777 C C . GLN A 1 94 ? 12.867 -2.940 -10.389 1.00 89.94 94 GLN A C 1
ATOM 779 O O . GLN A 1 94 ? 13.691 -3.675 -9.849 1.00 89.94 94 GLN A O 1
ATOM 784 N N . ILE A 1 95 ? 12.392 -3.177 -11.613 1.00 87.56 95 ILE A N 1
ATOM 785 C CA . ILE A 1 95 ? 12.871 -4.275 -12.457 1.00 87.56 95 ILE A CA 1
ATOM 786 C C . ILE A 1 95 ? 13.970 -3.732 -13.371 1.00 87.56 95 ILE A C 1
ATOM 788 O O . ILE A 1 95 ? 13.736 -2.818 -14.163 1.00 87.56 95 ILE A O 1
ATOM 792 N N . HIS A 1 96 ? 15.165 -4.303 -13.255 1.00 88.81 96 HIS A N 1
ATOM 793 C CA . HIS A 1 96 ? 16.311 -3.966 -14.096 1.00 88.81 96 HIS A CA 1
ATOM 794 C C . HIS A 1 96 ? 16.382 -4.875 -15.327 1.00 88.81 96 HIS A C 1
ATOM 796 O O . HIS A 1 96 ? 15.853 -5.986 -15.321 1.00 88.81 96 HIS A O 1
ATOM 802 N N . ASP A 1 97 ? 17.019 -4.375 -16.389 1.00 89.25 97 ASP A N 1
ATOM 803 C CA . ASP A 1 97 ? 17.305 -5.111 -17.629 1.00 89.25 97 ASP A CA 1
ATOM 804 C C . ASP A 1 97 ? 16.077 -5.719 -18.332 1.00 89.25 97 ASP A C 1
ATOM 806 O O . ASP A 1 97 ? 16.193 -6.661 -19.118 1.00 89.25 97 ASP A O 1
ATOM 810 N N . LEU A 1 98 ? 14.884 -5.158 -18.094 1.00 87.69 98 LEU A N 1
ATOM 811 C CA . LEU A 1 98 ? 13.660 -5.575 -18.770 1.00 87.69 98 LEU A CA 1
ATOM 812 C C . LEU A 1 98 ? 13.663 -5.054 -20.221 1.00 87.69 98 LEU A C 1
ATOM 814 O O . LEU A 1 98 ? 13.698 -3.839 -20.435 1.00 87.69 98 LEU A O 1
ATOM 818 N N . PRO A 1 99 ? 13.585 -5.930 -21.241 1.00 89.50 99 PRO A N 1
ATOM 819 C CA . PRO A 1 99 ? 13.485 -5.499 -22.630 1.00 89.50 99 PRO A CA 1
ATOM 820 C C . PRO A 1 99 ? 12.302 -4.547 -22.846 1.00 89.50 99 PRO A C 1
ATOM 822 O O . PRO A 1 99 ? 11.196 -4.827 -22.390 1.00 89.50 99 PRO A O 1
ATOM 825 N N . LEU A 1 100 ? 12.493 -3.477 -23.628 1.00 84.31 100 LEU A N 1
ATOM 826 C CA . LEU A 1 100 ? 11.471 -2.437 -23.867 1.00 84.31 100 LEU A CA 1
ATOM 827 C C . LEU A 1 100 ? 10.113 -2.986 -24.338 1.00 84.31 100 LEU A C 1
ATOM 829 O O . LEU A 1 100 ? 9.068 -2.438 -24.013 1.00 84.31 100 LEU A O 1
ATOM 833 N N . ARG A 1 101 ? 10.106 -4.098 -25.082 1.00 85.19 101 ARG A N 1
ATOM 834 C CA . ARG A 1 101 ? 8.866 -4.739 -25.559 1.00 85.19 101 ARG A CA 1
ATOM 835 C C . ARG A 1 101 ? 8.034 -5.381 -24.443 1.00 85.19 101 A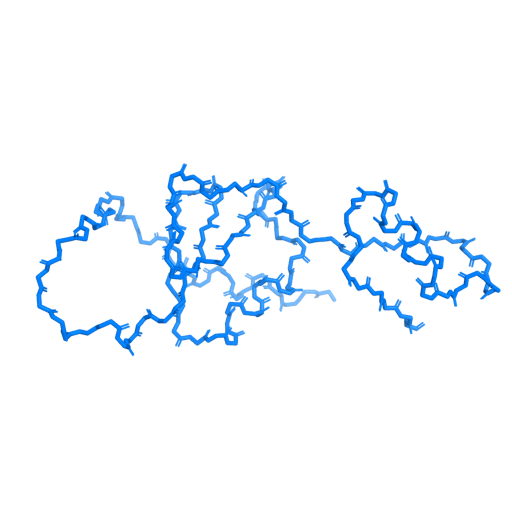RG A C 1
ATOM 837 O O . ARG A 1 101 ? 6.877 -5.708 -24.677 1.00 85.19 101 ARG A O 1
ATOM 844 N N . LEU A 1 102 ? 8.622 -5.588 -23.266 1.00 83.44 102 LEU A N 1
ATOM 845 C CA . LEU A 1 102 ? 7.974 -6.160 -22.087 1.00 83.44 102 LEU A CA 1
ATOM 846 C C . LEU A 1 102 ? 7.551 -5.086 -21.074 1.00 83.44 102 LEU A C 1
ATOM 848 O O . LEU A 1 102 ? 6.963 -5.423 -20.050 1.00 83.44 102 LEU A O 1
ATOM 852 N N . PHE A 1 103 ? 7.789 -3.803 -21.363 1.00 85.56 103 PHE A N 1
ATOM 853 C CA . PHE A 1 103 ? 7.338 -2.678 -20.543 1.00 85.56 103 PHE A CA 1
ATOM 854 C C . PHE A 1 103 ? 5.828 -2.456 -20.726 1.00 85.56 103 PHE A C 1
ATOM 856 O O . PHE A 1 103 ? 5.372 -1.589 -21.466 1.00 85.56 103 PHE A O 1
ATOM 863 N N . SER A 1 104 ? 5.026 -3.307 -20.089 1.00 90.62 104 SER A N 1
ATOM 864 C CA . SER A 1 104 ? 3.566 -3.223 -20.113 1.00 90.62 104 SER A CA 1
ATOM 865 C C . SER A 1 104 ? 2.984 -3.444 -18.723 1.00 90.62 104 SER A C 1
ATOM 867 O O . SER A 1 104 ? 3.568 -4.145 -17.893 1.00 90.62 104 SER A O 1
ATOM 869 N N . LYS A 1 105 ? 1.793 -2.884 -18.488 1.00 91.69 105 LYS A N 1
ATOM 870 C CA . LYS A 1 105 ? 1.040 -3.085 -17.245 1.00 91.69 105 LYS A CA 1
ATOM 871 C C . LYS A 1 105 ? 0.807 -4.568 -16.947 1.00 91.69 105 LYS A C 1
ATOM 873 O O . LYS A 1 105 ? 0.877 -4.969 -15.791 1.00 91.69 105 LYS A O 1
ATOM 878 N N . ASP A 1 106 ? 0.565 -5.383 -17.971 1.00 92.88 106 ASP A N 1
ATOM 879 C CA . ASP A 1 106 ? 0.306 -6.816 -17.803 1.00 92.88 106 ASP A CA 1
ATOM 880 C C . ASP A 1 106 ? 1.542 -7.575 -17.315 1.00 92.88 106 ASP A C 1
ATOM 882 O O . ASP A 1 106 ? 1.430 -8.474 -16.481 1.00 92.88 106 ASP A O 1
ATOM 886 N N . ILE A 1 107 ? 2.729 -7.195 -17.794 1.00 91.81 107 ILE A N 1
ATOM 887 C CA . ILE A 1 107 ? 3.998 -7.747 -17.310 1.00 91.81 107 ILE A CA 1
ATOM 888 C C . ILE A 1 107 ? 4.289 -7.246 -15.891 1.00 91.81 107 ILE A C 1
ATOM 890 O O . ILE A 1 107 ? 4.609 -8.054 -15.020 1.00 91.81 107 ILE A O 1
ATOM 894 N N . ALA A 1 108 ? 4.098 -5.950 -15.618 1.00 92.12 108 ALA A N 1
ATOM 895 C CA . ALA A 1 108 ? 4.254 -5.389 -14.273 1.00 92.12 108 ALA A CA 1
ATOM 896 C C . ALA A 1 108 ? 3.324 -6.071 -13.255 1.00 92.12 108 ALA A C 1
ATOM 898 O O . ALA A 1 108 ? 3.757 -6.417 -12.160 1.00 92.12 108 ALA A O 1
ATOM 89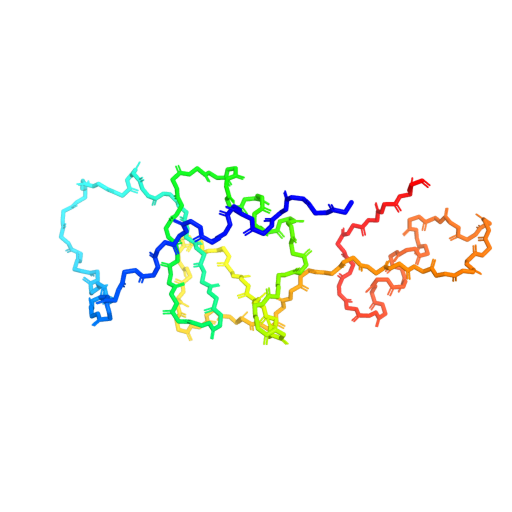9 N N . LYS A 1 109 ? 2.071 -6.346 -13.635 1.00 94.75 109 LYS A N 1
ATOM 900 C CA . LYS A 1 109 ? 1.106 -7.069 -12.802 1.00 94.75 109 LYS A CA 1
ATOM 901 C C . LYS A 1 109 ? 1.521 -8.515 -12.554 1.00 94.75 109 LYS A C 1
ATOM 903 O O . LYS A 1 109 ? 1.382 -8.988 -11.431 1.00 94.75 109 LYS A O 1
ATOM 908 N N . GLN A 1 110 ? 2.038 -9.212 -13.567 1.00 93.69 110 GLN A N 1
ATOM 909 C CA . GLN A 1 110 ? 2.557 -10.574 -13.400 1.00 93.69 110 GLN A CA 1
ATOM 910 C C . GLN A 1 110 ? 3.730 -10.615 -12.417 1.00 93.69 110 GLN A C 1
ATOM 912 O O . GLN A 1 110 ? 3.707 -11.422 -11.492 1.00 93.69 110 GLN A O 1
ATOM 917 N N . PHE A 1 111 ? 4.709 -9.717 -12.558 1.00 91.88 111 PHE A N 1
ATOM 918 C CA . PHE A 1 111 ? 5.826 -9.626 -11.615 1.00 91.88 111 PHE A CA 1
ATOM 919 C C . PHE A 1 111 ? 5.379 -9.186 -10.218 1.00 91.88 111 PHE A C 1
ATOM 921 O O . PHE A 1 111 ? 5.759 -9.808 -9.232 1.00 91.88 111 PHE A O 1
ATOM 928 N N . GLY A 1 112 ? 4.536 -8.159 -10.111 1.00 92.62 112 GLY A N 1
ATOM 929 C CA . GLY A 1 112 ? 4.019 -7.694 -8.823 1.00 92.62 112 GLY A CA 1
ATOM 930 C C . GLY A 1 112 ? 3.268 -8.794 -8.072 1.00 92.62 112 GLY A C 1
ATOM 931 O O . GLY A 1 112 ? 3.507 -8.993 -6.885 1.00 92.62 112 GLY A O 1
ATOM 932 N N . ASN A 1 113 ? 2.441 -9.572 -8.777 1.00 94.81 113 ASN A N 1
ATOM 933 C CA . ASN A 1 113 ? 1.735 -10.717 -8.198 1.00 94.81 113 ASN A CA 1
ATOM 934 C C . ASN A 1 113 ? 2.643 -11.918 -7.889 1.00 94.81 113 ASN A C 1
ATOM 936 O O . ASN A 1 113 ? 2.265 -12.784 -7.106 1.00 94.81 113 ASN A O 1
ATOM 940 N N . PHE A 1 114 ? 3.820 -12.000 -8.512 1.00 93.38 114 PHE A N 1
ATOM 941 C CA . PHE A 1 114 ? 4.822 -13.004 -8.166 1.00 93.38 114 PHE A CA 1
ATOM 942 C C . PHE A 1 114 ? 5.497 -12.686 -6.823 1.00 93.38 114 PHE A C 1
ATOM 944 O O . PHE A 1 114 ? 5.746 -13.597 -6.039 1.00 93.38 114 PHE A O 1
ATOM 951 N N . PHE A 1 115 ? 5.763 -11.407 -6.535 1.00 89.25 115 PHE A N 1
ATOM 952 C CA . PHE A 1 115 ? 6.364 -10.977 -5.265 1.00 89.25 115 PHE A CA 1
ATOM 953 C C . PHE A 1 115 ? 5.348 -10.789 -4.129 1.00 89.25 115 PHE A C 1
ATOM 955 O O . PHE A 1 115 ? 5.707 -10.917 -2.961 1.00 89.25 115 PHE A O 1
ATOM 962 N N . GLY A 1 116 ? 4.092 -10.477 -4.448 1.00 90.94 116 GLY A N 1
ATOM 963 C CA . GLY A 1 116 ? 3.050 -10.205 -3.463 1.00 90.94 116 GLY A CA 1
ATOM 964 C C . GLY A 1 116 ? 1.706 -9.921 -4.123 1.00 90.94 116 GLY A C 1
ATOM 965 O O . GLY A 1 116 ? 1.274 -10.657 -5.002 1.00 90.94 116 GLY A O 1
ATOM 966 N N . ALA A 1 117 ? 1.029 -8.855 -3.697 1.00 92.56 117 ALA A N 1
ATOM 967 C CA . ALA A 1 117 ? -0.165 -8.353 -4.369 1.00 92.56 117 ALA A CA 1
ATOM 968 C C . ALA A 1 117 ? 0.204 -7.113 -5.187 1.00 92.56 117 ALA A C 1
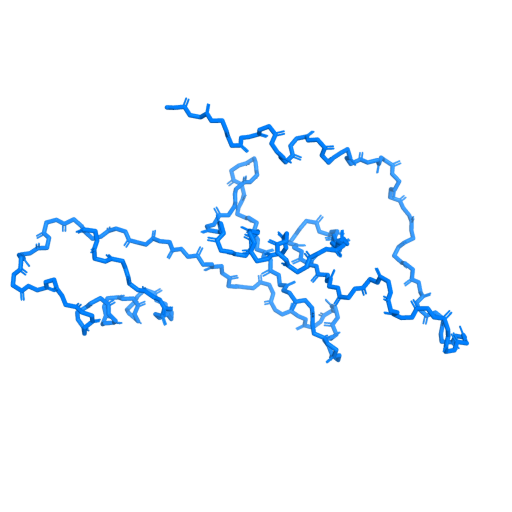ATOM 970 O O . ALA A 1 117 ? 0.675 -6.121 -4.636 1.00 92.56 117 ALA A O 1
ATOM 971 N N . PHE A 1 118 ? -0.008 -7.159 -6.502 1.00 93.81 118 PHE A N 1
ATOM 972 C CA . PHE A 1 118 ? 0.183 -5.989 -7.351 1.00 93.81 118 PHE A CA 1
ATOM 973 C C . PHE A 1 118 ? -0.813 -4.884 -6.979 1.00 93.81 118 PHE A C 1
ATOM 975 O O . PHE A 1 118 ? -2.021 -5.123 -6.936 1.00 93.81 118 PHE A O 1
ATOM 982 N N . VAL A 1 119 ? -0.299 -3.671 -6.788 1.00 92.00 119 VAL A N 1
ATOM 983 C CA . VAL A 1 119 ? -1.097 -2.481 -6.461 1.00 92.00 119 VAL A CA 1
ATOM 984 C C . VAL A 1 119 ? -1.110 -1.533 -7.651 1.00 92.00 119 VAL A C 1
ATOM 986 O O . VAL A 1 119 ? -2.156 -1.289 -8.253 1.00 92.00 119 VAL A O 1
ATOM 989 N N . GLU A 1 120 ? 0.068 -1.063 -8.047 1.00 91.69 120 GLU A N 1
ATOM 990 C CA . GLU A 1 120 ? 0.232 -0.100 -9.126 1.00 91.69 120 GLU A CA 1
ATOM 991 C C . GLU A 1 120 ? 1.536 -0.314 -9.897 1.00 91.69 120 GLU A C 1
ATOM 993 O O . GLU A 1 120 ? 2.412 -1.079 -9.490 1.00 91.69 120 GLU A O 1
ATOM 998 N N . TYR A 1 121 ? 1.634 0.338 -11.055 1.00 90.88 121 TYR A N 1
ATOM 999 C CA . TYR A 1 121 ? 2.847 0.366 -11.864 1.00 90.88 121 TYR A CA 1
ATOM 1000 C C . TYR A 1 121 ? 3.145 1.806 -12.271 1.00 90.88 121 TYR A C 1
ATOM 1002 O O . TYR A 1 121 ? 2.227 2.555 -12.608 1.00 90.88 121 TYR A O 1
ATOM 1010 N N . ASP A 1 122 ? 4.428 2.152 -12.289 1.00 87.31 122 ASP A N 1
ATOM 1011 C CA . ASP A 1 122 ? 4.930 3.415 -12.818 1.00 87.31 122 ASP A CA 1
ATOM 1012 C C . ASP A 1 122 ? 5.768 3.118 -14.066 1.00 87.31 122 ASP A C 1
ATOM 1014 O O . ASP A 1 122 ? 6.757 2.382 -14.014 1.00 87.31 122 ASP A O 1
ATOM 1018 N N . ALA A 1 123 ? 5.333 3.650 -15.206 1.00 74.88 123 ALA A N 1
ATOM 1019 C CA . ALA A 1 123 ? 6.090 3.630 -16.448 1.00 74.88 123 ALA A CA 1
ATOM 1020 C C . ALA A 1 123 ? 6.734 5.007 -16.614 1.00 74.88 123 ALA A C 1
ATOM 1022 O O . ALA A 1 123 ? 6.233 5.838 -17.369 1.00 74.88 123 ALA A O 1
ATOM 1023 N N . LYS A 1 124 ? 7.795 5.252 -15.843 1.00 62.91 124 LYS A N 1
ATOM 1024 C CA . LYS A 1 124 ? 8.660 6.420 -16.036 1.00 62.91 124 LYS A CA 1
ATOM 1025 C C . LYS A 1 124 ? 9.180 6.526 -17.463 1.00 62.91 124 LYS A C 1
ATOM 1027 O O . LYS A 1 124 ? 9.528 5.472 -18.043 1.00 62.91 124 LYS A O 1
#

Organism: Gossypium raimondii (NCBI:txid29730)

Foldseek 3Di:
DDDPVVVVVPPPPPPDPDDPDPPDPDDDPDPPQFVKWKDKPPDDTDTDRDPVVVCCVQVVDQDDDPNDTIFIDIDDDPDDPVPPDSPDHDDDDDDPPDPPVQPDPVNQCVVCVVVNHDDDDDDD

Sequence (124 aa):
PLPIENGIAGLSINEGEEEAWQLHEEDGLQKSLYEYYLIGCFLTASVFYRELDIDRVINGAPWMFNNHLLIFHRLKENDDLMQVPLVFSYFWVQIHDLPLRLFSKDIAKQFGNFFGAFVEYDAK

Radius of gyration: 18.66 Å; chains: 1; bounding box: 43×30×56 Å

InterPro domains:
  IPR040256 Uncharacterized protein At4g02000-like [PTHR31286] (48-123)